Protein AF-A0A957AA71-F1 (afdb_monomer_lite)

Radius of gyration: 16.17 Å; chains: 1; bounding box: 50×38×36 Å

pLDDT: mean 88.2, std 12.86, range [39.97, 97.94]

Secondary structure (DSSP, 8-state):
-PPP----PPPPPGGGPPPHHHHHHHHHHHHHHHHHHHHT---S--SS-------STTSSHHHHHHHHHHHS-----BHHHHTTTT-HHHHHHHHHHHT-SS-------BTTB--STTSB---HHHHHHHH--S--SPPPTTS--

Foldseek 3Di:
DPPFDDADDDDDDPVPDDDPVLVVVLVVVLVVCLVVLVVPDDDDDDPDDDDDQDDDQPPCSLLVVLCDLQPDPDFAAFQQLLSNLSRSVVSCVVCVVVVLRHDDDPSDDDSSHDDDRNRHDPSVSNCCRVVVDSDPDDDPPPPVD

Structure (mmCIF, N/CA/C/O backbone):
data_AF-A0A957AA71-F1
#
_entry.id   AF-A0A957AA71-F1
#
loop_
_atom_site.group_PDB
_atom_site.id
_atom_site.type_symbol
_atom_site.label_atom_id
_atom_site.label_alt_id
_atom_site.label_comp_id
_atom_site.label_asym_id
_atom_site.label_entity_id
_atom_site.label_seq_id
_atom_site.pdbx_PDB_ins_code
_atom_site.Cartn_x
_atom_site.Cartn_y
_atom_site.Cartn_z
_atom_site.occupancy
_atom_site.B_iso_or_equiv
_atom_site.auth_seq_id
_atom_site.auth_comp_id
_atom_site.auth_asym_id
_atom_site.auth_atom_id
_atom_site.pdbx_PDB_model_num
ATOM 1 N N . MET A 1 1 ? 13.311 16.168 -8.290 1.00 48.38 1 MET A N 1
ATOM 2 C CA . MET A 1 1 ? 12.671 15.136 -9.131 1.00 48.38 1 MET A CA 1
ATOM 3 C C . MET A 1 1 ? 13.623 13.965 -9.302 1.00 48.38 1 MET A C 1
ATOM 5 O O . MET A 1 1 ? 14.439 13.963 -10.218 1.00 48.38 1 MET A O 1
ATOM 9 N N . SER A 1 2 ? 13.565 12.998 -8.386 1.00 56.28 2 SER A N 1
ATOM 10 C CA . SER A 1 2 ? 14.139 11.679 -8.659 1.00 56.28 2 SER A CA 1
ATO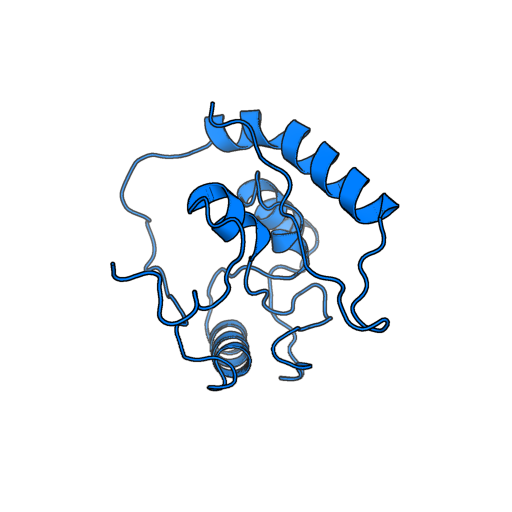M 11 C C . SER A 1 2 ? 13.239 11.025 -9.706 1.00 56.28 2 SER A C 1
ATOM 13 O O . SER A 1 2 ? 12.040 10.886 -9.474 1.00 56.28 2 SER A O 1
ATOM 15 N N . GLY A 1 3 ? 13.765 10.726 -10.893 1.00 74.75 3 GLY A N 1
ATOM 16 C CA . GLY A 1 3 ? 12.993 10.007 -11.904 1.00 74.75 3 GLY A CA 1
ATOM 17 C C . GLY A 1 3 ? 12.651 8.620 -11.368 1.00 74.75 3 GLY A C 1
ATOM 18 O O . GLY A 1 3 ? 13.552 7.896 -10.950 1.00 74.75 3 GLY A O 1
ATOM 19 N N . TYR A 1 4 ? 11.368 8.251 -11.347 1.00 82.31 4 TYR A N 1
ATOM 20 C CA . TYR A 1 4 ? 10.972 6.885 -11.011 1.00 82.31 4 TYR A CA 1
ATOM 21 C C . TYR A 1 4 ? 11.707 5.904 -11.931 1.00 82.31 4 TYR A C 1
ATOM 23 O O . TYR A 1 4 ? 11.667 6.035 -13.155 1.00 82.31 4 TYR A O 1
ATOM 31 N N . GLN A 1 5 ? 12.388 4.931 -11.333 1.00 81.12 5 GLN A N 1
ATOM 32 C CA . GLN A 1 5 ? 13.018 3.835 -12.053 1.00 81.12 5 GLN A CA 1
ATOM 33 C C . GLN A 1 5 ? 12.167 2.586 -11.865 1.00 81.12 5 GLN A C 1
ATOM 35 O O . GLN A 1 5 ? 11.884 2.186 -10.734 1.00 81.12 5 GLN A O 1
ATOM 40 N N . ARG A 1 6 ? 11.763 1.969 -12.979 1.00 82.44 6 ARG A N 1
ATOM 41 C CA . ARG A 1 6 ? 11.021 0.709 -12.957 1.00 82.44 6 ARG A CA 1
ATOM 42 C C . ARG A 1 6 ? 11.844 -0.351 -12.224 1.00 82.44 6 ARG A C 1
ATOM 44 O O . ARG A 1 6 ? 12.994 -0.620 -12.574 1.00 82.44 6 ARG A O 1
ATOM 51 N N . ARG A 1 7 ? 11.220 -0.974 -11.228 1.00 78.19 7 ARG A N 1
ATOM 52 C CA . ARG A 1 7 ? 11.790 -2.102 -10.489 1.00 78.19 7 ARG A CA 1
ATOM 53 C C . ARG A 1 7 ? 11.981 -3.297 -11.426 1.00 78.19 7 ARG A C 1
ATOM 55 O O . ARG A 1 7 ? 11.068 -3.654 -12.168 1.00 78.19 7 ARG A O 1
ATOM 62 N N . ILE A 1 8 ? 13.141 -3.948 -11.355 1.00 76.38 8 ILE A N 1
ATOM 63 C CA . ILE A 1 8 ? 13.403 -5.198 -12.079 1.00 76.38 8 ILE A CA 1
ATOM 64 C C . ILE A 1 8 ? 13.121 -6.358 -11.130 1.00 76.38 8 ILE A C 1
ATOM 66 O O . ILE A 1 8 ? 13.938 -6.701 -10.277 1.00 76.38 8 ILE A O 1
ATOM 70 N N . ASP A 1 9 ? 11.939 -6.953 -11.265 1.00 75.25 9 ASP A N 1
ATOM 71 C CA . ASP A 1 9 ? 11.579 -8.135 -10.492 1.00 75.25 9 ASP A CA 1
ATOM 72 C C . ASP A 1 9 ? 12.167 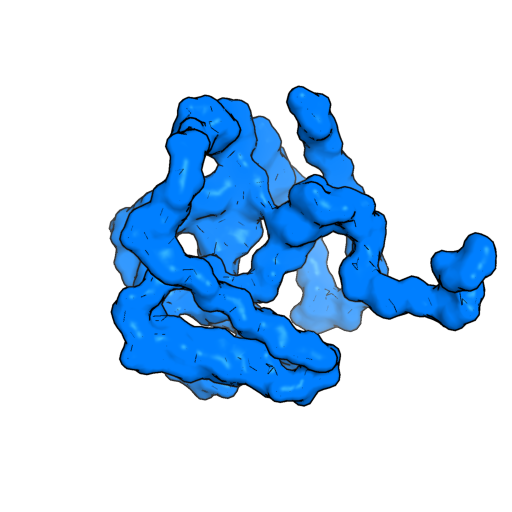-9.408 -11.112 1.00 75.25 9 ASP A C 1
ATOM 74 O O . ASP A 1 9 ? 12.158 -9.569 -12.336 1.00 75.25 9 ASP A O 1
ATOM 78 N N . PRO A 1 10 ? 12.651 -10.359 -10.294 1.00 73.94 10 PRO A N 1
ATOM 79 C CA . PRO A 1 10 ? 12.938 -11.686 -10.803 1.00 73.94 10 PRO A CA 1
ATOM 80 C C . PRO A 1 10 ? 11.676 -12.378 -11.310 1.00 73.94 10 PRO A C 1
ATOM 82 O O . PRO A 1 10 ? 10.577 -12.084 -10.830 1.00 73.94 10 PRO A O 1
ATOM 85 N N . PRO A 1 11 ? 11.831 -13.363 -12.209 1.00 78.31 11 PRO A N 1
ATOM 86 C CA . PRO A 1 11 ? 10.715 -14.195 -12.619 1.00 78.31 11 PRO A CA 1
ATOM 87 C C . PRO A 1 11 ? 10.077 -14.842 -11.386 1.00 78.31 11 PRO A C 1
ATOM 89 O O . PRO A 1 11 ? 10.725 -15.558 -10.619 1.00 78.31 11 PRO A O 1
ATOM 92 N N . LEU A 1 12 ? 8.795 -14.547 -11.192 1.00 81.94 12 LEU A N 1
ATOM 93 C CA . LEU A 1 12 ? 7.978 -15.163 -10.159 1.00 81.94 12 LEU A CA 1
ATOM 94 C C . LEU A 1 12 ? 7.478 -16.526 -10.647 1.00 81.94 12 LEU A C 1
ATOM 96 O O . LEU A 1 12 ? 7.377 -16.776 -11.850 1.00 81.94 12 LEU A O 1
ATOM 100 N N . ALA A 1 13 ? 7.137 -17.411 -9.707 1.00 82.50 13 ALA A N 1
ATOM 101 C CA . ALA A 1 13 ? 6.431 -18.640 -10.059 1.00 82.50 13 ALA A CA 1
ATOM 102 C C . ALA A 1 13 ? 5.139 -18.291 -10.830 1.00 82.50 13 ALA A C 1
ATOM 104 O O . ALA A 1 13 ? 4.525 -17.273 -10.505 1.00 82.50 13 ALA A O 1
ATOM 105 N N . PRO A 1 14 ? 4.682 -19.118 -11.791 1.00 83.81 14 PRO A N 1
ATOM 106 C CA . PRO A 1 14 ? 3.571 -18.767 -12.685 1.00 83.81 14 PRO A CA 1
ATOM 107 C C . PRO A 1 14 ? 2.298 -18.288 -11.973 1.00 83.81 14 PRO A C 1
ATOM 109 O O . PRO A 1 14 ? 1.642 -17.364 -12.432 1.00 83.81 14 PRO A O 1
ATOM 112 N N . VAL A 1 15 ? 1.987 -18.863 -10.808 1.00 82.75 15 VAL A N 1
ATOM 113 C CA . VAL A 1 15 ? 0.827 -18.489 -9.976 1.00 82.75 15 VAL A CA 1
ATOM 114 C C . VAL A 1 15 ? 0.907 -17.070 -9.386 1.00 82.75 15 VAL A C 1
ATOM 116 O O . VAL A 1 15 ? -0.102 -16.515 -8.968 1.00 82.75 15 VAL A O 1
ATOM 119 N N . PHE A 1 16 ? 2.098 -16.471 -9.354 1.00 83.44 16 PHE A N 1
ATOM 120 C CA . PHE A 1 16 ? 2.349 -15.111 -8.871 1.00 83.44 16 PHE A CA 1
ATOM 121 C C . PHE A 1 16 ? 2.801 -14.164 -9.985 1.00 83.44 16 PHE A C 1
ATOM 123 O O . PHE A 1 16 ? 3.209 -13.039 -9.685 1.00 83.44 16 PHE A O 1
ATOM 130 N N . ALA A 1 17 ? 2.784 -14.611 -11.244 1.00 85.38 17 ALA A N 1
ATOM 131 C CA . ALA A 1 17 ? 3.151 -13.772 -12.371 1.00 85.38 17 ALA A CA 1
ATOM 132 C C . ALA A 1 17 ? 2.214 -12.559 -12.446 1.00 85.38 17 ALA A C 1
ATOM 134 O O . ALA A 1 17 ? 0.996 -12.684 -12.316 1.00 85.38 17 ALA A O 1
ATOM 135 N N . LYS A 1 18 ? 2.808 -11.380 -12.628 1.00 86.12 18 LYS A N 1
ATOM 136 C CA . LYS A 1 18 ? 2.075 -10.132 -12.831 1.00 86.12 18 LYS A CA 1
ATOM 137 C C . LYS A 1 18 ? 1.687 -10.021 -14.301 1.00 86.12 18 LYS A C 1
ATOM 139 O O . LYS A 1 18 ? 2.466 -10.415 -15.169 1.00 86.12 18 LYS A O 1
ATOM 144 N N . ASP A 1 19 ? 0.504 -9.480 -14.559 1.00 91.25 19 ASP A N 1
ATOM 145 C CA . ASP A 1 19 ? 0.058 -9.166 -15.912 1.00 91.25 19 ASP A CA 1
ATOM 146 C C . ASP A 1 19 ? 0.785 -7.906 -16.428 1.00 91.25 19 ASP A C 1
ATOM 148 O O . ASP A 1 19 ? 0.634 -6.844 -15.819 1.00 91.25 19 ASP A O 1
ATOM 152 N N . PRO A 1 20 ? 1.573 -7.984 -17.517 1.00 90.94 20 PRO A N 1
ATOM 153 C CA . PRO A 1 20 ? 2.373 -6.851 -17.982 1.00 90.94 20 PRO A CA 1
ATOM 154 C C . PRO A 1 20 ? 1.546 -5.615 -18.353 1.00 90.94 20 PRO A C 1
ATOM 156 O O . PRO A 1 20 ? 1.965 -4.496 -18.067 1.00 90.94 20 PRO A O 1
ATOM 159 N N . GLU A 1 21 ? 0.365 -5.801 -18.953 1.00 94.44 21 GLU A N 1
ATOM 160 C CA . GLU A 1 21 ? -0.498 -4.683 -19.353 1.00 94.44 21 GLU A CA 1
ATOM 161 C C . GLU A 1 21 ? -1.026 -3.920 -18.132 1.00 94.44 21 GLU A C 1
ATOM 163 O O . GLU A 1 21 ? -1.028 -2.683 -18.116 1.00 94.44 21 GLU A O 1
ATOM 168 N N . SER A 1 22 ? -1.420 -4.652 -17.087 1.00 93.25 22 SER A N 1
ATOM 169 C CA . SER A 1 22 ? -1.834 -4.091 -15.801 1.00 93.25 22 SER A CA 1
ATOM 170 C C . SER A 1 22 ? -0.697 -3.332 -15.116 1.00 93.25 22 SER A C 1
ATOM 172 O O . SER A 1 22 ? -0.914 -2.227 -14.622 1.00 93.25 22 SER A O 1
ATOM 174 N N . GLU A 1 23 ? 0.520 -3.879 -15.116 1.00 93.56 23 GLU A N 1
ATOM 175 C CA . GLU A 1 23 ? 1.692 -3.210 -14.535 1.00 93.56 23 GLU A CA 1
ATOM 176 C C . GLU A 1 23 ? 2.023 -1.905 -15.270 1.00 93.56 23 GLU A C 1
ATOM 178 O O . GLU A 1 23 ? 2.209 -0.863 -14.639 1.00 93.56 23 GLU A O 1
ATOM 183 N N . ASP A 1 24 ? 2.009 -1.923 -16.605 1.00 94.56 24 ASP A N 1
ATOM 184 C CA . ASP A 1 24 ? 2.230 -0.728 -17.420 1.00 94.56 24 ASP A CA 1
ATOM 185 C C . ASP A 1 24 ? 1.135 0.328 -17.196 1.00 94.56 24 ASP A C 1
ATOM 187 O O . ASP A 1 24 ? 1.410 1.532 -17.173 1.00 94.56 24 ASP A O 1
ATOM 191 N N . PHE A 1 25 ? -0.121 -0.099 -17.033 1.00 97.19 25 PHE A N 1
ATOM 192 C CA . PHE A 1 25 ? -1.225 0.794 -16.687 1.00 97.19 25 PHE A CA 1
ATOM 193 C C . PHE A 1 25 ? -1.017 1.455 -15.322 1.00 97.19 25 PHE A C 1
ATOM 195 O O . PHE A 1 25 ? -1.115 2.682 -15.222 1.00 97.19 25 PHE A O 1
ATOM 202 N N . LEU A 1 26 ? -0.710 0.665 -14.292 1.00 96.19 26 LEU A N 1
ATOM 203 C CA . LEU A 1 26 ? -0.505 1.175 -12.941 1.00 96.19 26 LEU A CA 1
ATOM 204 C C . LEU A 1 26 ? 0.700 2.113 -12.870 1.00 96.19 26 LEU A C 1
ATOM 206 O O . LEU A 1 26 ? 0.630 3.139 -12.196 1.00 96.19 26 LEU A O 1
ATOM 210 N N . GLU A 1 27 ? 1.780 1.823 -13.594 1.00 95.50 27 GLU A N 1
ATOM 211 C CA . GLU A 1 27 ? 2.932 2.722 -13.655 1.00 95.50 27 GLU A CA 1
ATOM 212 C C . GLU A 1 27 ? 2.551 4.075 -14.254 1.00 95.50 27 GLU A C 1
ATOM 214 O O . GLU A 1 27 ? 2.815 5.112 -13.643 1.00 95.50 27 GLU A O 1
ATOM 219 N N . ARG A 1 28 ? 1.869 4.086 -15.408 1.00 96.75 28 ARG A N 1
ATOM 220 C CA . ARG A 1 28 ? 1.402 5.337 -16.025 1.00 96.75 28 ARG A CA 1
ATOM 221 C C . ARG A 1 28 ? 0.485 6.117 -15.091 1.00 96.75 28 ARG A C 1
ATOM 223 O O . ARG A 1 28 ? 0.631 7.331 -14.981 1.00 96.75 28 ARG A O 1
ATOM 230 N N . LEU A 1 29 ? -0.437 5.434 -14.412 1.00 97.69 29 LEU A N 1
ATOM 231 C CA . LEU A 1 29 ? -1.327 6.055 -13.433 1.00 97.69 29 LEU A CA 1
ATOM 232 C C . LEU A 1 29 ? -0.531 6.732 -12.310 1.00 97.69 29 LEU A C 1
ATOM 234 O O . LEU A 1 29 ? -0.786 7.889 -11.987 1.00 97.69 29 LEU A O 1
ATOM 238 N N . ASN A 1 30 ? 0.462 6.043 -11.750 1.00 97.56 30 ASN A N 1
ATOM 239 C CA . ASN A 1 30 ? 1.303 6.582 -10.686 1.00 97.56 30 ASN A CA 1
ATOM 240 C C . ASN A 1 30 ? 2.130 7.782 -11.152 1.00 97.56 30 ASN A C 1
ATOM 242 O O . ASN A 1 30 ? 2.170 8.791 -10.456 1.00 97.56 30 ASN A O 1
ATOM 246 N N . LEU A 1 31 ? 2.733 7.712 -12.340 1.00 96.25 31 LEU A N 1
ATOM 247 C CA . LEU A 1 31 ? 3.493 8.826 -12.914 1.00 96.25 31 LEU A CA 1
ATOM 248 C C . LEU A 1 31 ? 2.623 10.066 -13.159 1.00 96.25 31 LEU A C 1
ATOM 250 O O . LEU A 1 31 ? 3.101 11.186 -13.001 1.00 96.25 31 LEU A O 1
ATOM 254 N N . LEU A 1 32 ? 1.350 9.876 -13.519 1.00 97.38 32 LEU A N 1
ATOM 255 C CA . LEU A 1 32 ? 0.400 10.973 -13.713 1.00 97.38 32 LEU A CA 1
ATOM 256 C C . LEU A 1 32 ? -0.044 11.631 -12.404 1.00 97.38 32 LEU A C 1
ATOM 258 O O . LEU A 1 32 ? -0.344 12.820 -12.424 1.00 97.38 32 LEU A O 1
ATOM 262 N N . LEU A 1 33 ? -0.121 10.869 -11.308 1.00 97.25 33 LEU A N 1
ATOM 263 C CA . LEU A 1 33 ? -0.599 11.342 -10.001 1.00 97.25 33 LEU A CA 1
ATOM 264 C C . LEU A 1 33 ? 0.523 11.847 -9.084 1.00 97.25 33 LEU A C 1
ATOM 266 O O . LEU A 1 33 ? 0.257 12.617 -8.160 1.00 97.25 33 LEU A O 1
ATOM 270 N N . ALA A 1 34 ? 1.763 11.404 -9.307 1.00 95.88 34 ALA A N 1
ATOM 271 C CA . ALA A 1 34 ? 2.900 11.717 -8.446 1.00 95.88 34 ALA A CA 1
ATOM 272 C C . ALA A 1 34 ? 3.121 13.229 -8.239 1.00 95.88 34 ALA A C 1
ATOM 274 O O . ALA A 1 34 ? 3.290 13.626 -7.087 1.00 95.88 34 ALA A O 1
ATOM 275 N N . PRO A 1 35 ? 3.060 14.101 -9.271 1.00 95.38 35 PRO A N 1
ATOM 276 C CA . PRO A 1 35 ? 3.285 15.534 -9.071 1.00 95.38 35 PRO A CA 1
ATOM 277 C C . PRO A 1 35 ? 2.253 16.181 -8.141 1.00 95.38 35 PRO A C 1
ATOM 279 O O . PRO A 1 35 ? 2.598 17.028 -7.321 1.00 95.38 35 PRO A O 1
ATOM 282 N N . GLN A 1 36 ? 0.981 15.785 -8.251 1.00 95.25 36 GLN A N 1
ATOM 283 C CA . GLN A 1 36 ? -0.073 16.280 -7.369 1.00 95.25 36 GLN A CA 1
ATOM 284 C C . GLN A 1 36 ? 0.102 15.730 -5.954 1.00 95.25 36 GLN A C 1
ATOM 286 O O . GLN A 1 36 ? -0.051 16.479 -4.996 1.00 95.25 36 GLN A O 1
ATOM 291 N N . ALA A 1 37 ? 0.447 14.447 -5.814 1.00 94.12 37 ALA A N 1
ATOM 292 C CA . ALA A 1 37 ? 0.698 13.847 -4.509 1.00 94.12 37 ALA A CA 1
ATOM 293 C C . ALA A 1 37 ? 1.88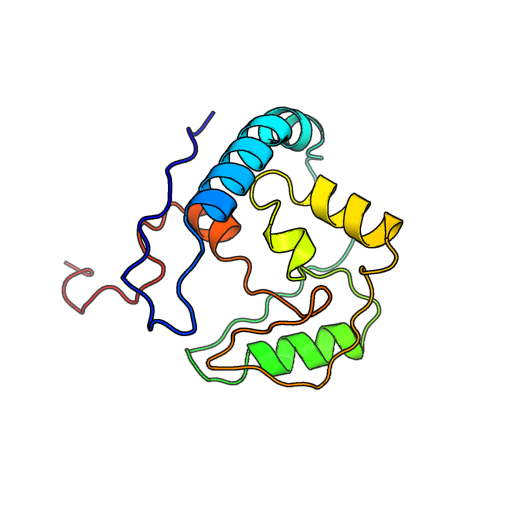2 14.506 -3.782 1.00 94.12 37 ALA A C 1
ATOM 295 O O . ALA A 1 37 ? 1.780 14.761 -2.587 1.00 94.12 37 ALA A O 1
ATOM 296 N N . GLU A 1 38 ? 2.965 14.826 -4.499 1.00 92.25 38 GLU A N 1
ATOM 297 C CA . GLU A 1 38 ? 4.130 15.541 -3.962 1.00 92.25 38 GLU A CA 1
ATOM 298 C C . GLU A 1 38 ? 3.757 16.961 -3.511 1.00 92.25 38 GLU A C 1
ATOM 300 O O . GLU A 1 38 ? 4.143 17.386 -2.427 1.00 92.25 38 GLU A O 1
ATOM 305 N N . ALA A 1 39 ? 2.939 17.672 -4.293 1.00 93.31 39 ALA A N 1
ATOM 306 C CA . ALA A 1 39 ? 2.459 19.009 -3.939 1.00 93.31 39 ALA A CA 1
ATOM 307 C C . ALA A 1 39 ? 1.515 19.033 -2.719 1.00 93.31 39 ALA A C 1
ATOM 309 O O . ALA A 1 39 ? 1.358 20.079 -2.092 1.00 93.31 39 ALA A O 1
ATOM 310 N N . GLU A 1 40 ? 0.874 17.907 -2.392 1.00 91.12 40 GLU A N 1
ATOM 311 C CA . GLU A 1 40 ? 0.022 17.747 -1.207 1.00 91.12 40 GLU A CA 1
ATOM 312 C C . GLU A 1 40 ? 0.797 17.309 0.050 1.00 91.12 40 GLU A C 1
ATOM 314 O O . GLU A 1 40 ? 0.187 17.194 1.118 1.00 91.12 40 GLU A O 1
ATOM 319 N N . LEU A 1 41 ? 2.104 17.030 -0.046 1.00 88.00 41 LEU A N 1
ATOM 320 C CA . LEU A 1 41 ? 2.896 16.627 1.114 1.00 88.00 41 LEU A CA 1
ATOM 321 C C . LEU A 1 41 ? 2.936 17.748 2.156 1.00 88.00 41 LEU A C 1
ATOM 323 O O . LEU A 1 41 ? 3.146 18.920 1.848 1.00 88.00 41 LEU A O 1
ATOM 327 N N . ILE A 1 42 ? 2.727 17.357 3.410 1.00 87.06 42 ILE A N 1
ATOM 328 C CA . ILE A 1 42 ? 2.779 18.251 4.561 1.00 87.06 42 ILE A CA 1
ATOM 329 C C . ILE A 1 42 ? 4.063 17.935 5.317 1.00 87.06 42 ILE A C 1
ATOM 331 O O . ILE A 1 42 ? 4.226 16.821 5.815 1.00 87.06 42 ILE A O 1
ATOM 335 N N . ASP A 1 43 ? 4.945 18.924 5.426 1.00 87.31 43 ASP A N 1
ATOM 336 C CA . ASP A 1 43 ? 6.109 18.841 6.301 1.00 87.31 43 ASP A CA 1
ATOM 337 C C . ASP A 1 43 ? 5.680 18.988 7.766 1.00 87.31 43 ASP A C 1
ATOM 339 O O . ASP A 1 43 ? 4.921 19.893 8.123 1.00 87.31 43 ASP A O 1
ATOM 343 N N . GLY A 1 44 ? 6.190 18.111 8.630 1.00 88.19 44 GLY A N 1
ATOM 344 C CA . GLY A 1 44 ? 5.950 18.162 10.069 1.00 88.19 44 GLY A CA 1
ATOM 345 C C . GLY A 1 44 ? 5.883 16.784 10.713 1.00 88.19 44 GLY A C 1
ATOM 346 O O . GLY A 1 44 ? 6.034 15.755 10.052 1.00 88.19 44 GLY A O 1
ATOM 347 N N . ASP A 1 45 ? 5.645 16.776 12.021 1.00 89.56 45 ASP A N 1
ATOM 348 C CA . ASP A 1 45 ? 5.456 15.533 12.758 1.00 89.56 45 ASP A CA 1
ATOM 349 C C . ASP A 1 45 ? 4.102 14.901 12.401 1.00 89.56 45 ASP A C 1
ATOM 351 O O . ASP A 1 45 ? 3.082 15.601 12.344 1.00 89.56 45 ASP A O 1
ATOM 355 N N . PRO A 1 46 ? 4.053 13.576 12.177 1.00 88.12 46 PRO A N 1
ATOM 356 C CA . PRO A 1 46 ? 2.798 12.895 11.922 1.00 88.12 46 PRO A CA 1
ATOM 357 C C . PRO A 1 46 ? 1.873 13.052 13.141 1.00 88.12 46 PRO A C 1
ATOM 359 O O . PRO A 1 46 ? 2.300 12.831 14.276 1.00 88.12 46 PRO A O 1
ATOM 362 N N . PRO A 1 47 ? 0.582 13.375 12.940 1.00 90.69 47 PRO A N 1
ATOM 363 C CA . PRO A 1 47 ? -0.358 13.595 14.043 1.00 90.69 47 PRO A CA 1
ATOM 364 C C . PRO A 1 47 ? -0.695 12.309 14.817 1.00 90.69 47 PRO A C 1
ATOM 366 O O . PRO A 1 47 ? -1.341 12.363 15.865 1.00 90.69 47 PRO A O 1
ATOM 369 N N . HIS A 1 48 ? -0.280 11.148 14.301 1.00 91.69 48 HIS A N 1
ATOM 370 C CA . HIS A 1 48 ? -0.538 9.834 14.872 1.00 91.69 48 HIS A CA 1
ATOM 371 C C . HIS A 1 48 ? 0.746 8.996 14.927 1.00 91.69 48 HIS A C 1
ATOM 373 O O . HIS A 1 48 ? 1.606 9.142 14.054 1.00 91.69 48 HIS A O 1
ATOM 379 N N . PRO A 1 49 ? 0.875 8.084 15.910 1.00 93.50 49 PRO A N 1
ATOM 380 C CA . PRO A 1 49 ? 1.988 7.144 15.962 1.00 93.50 49 PRO A CA 1
ATOM 381 C C . PRO A 1 49 ? 2.058 6.275 14.704 1.00 93.50 49 PRO A C 1
ATOM 383 O O . PRO A 1 49 ? 1.03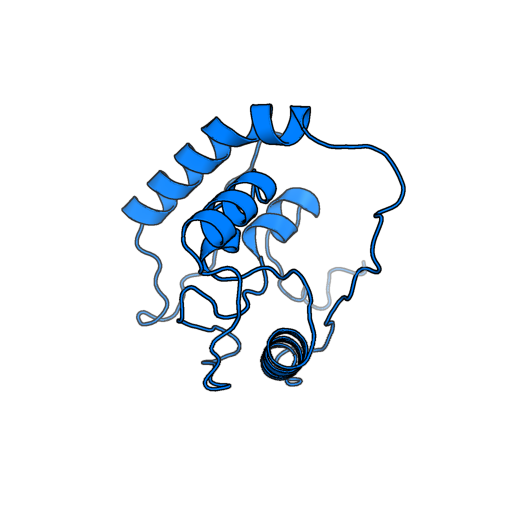9 5.785 14.218 1.00 93.50 49 PRO A O 1
ATOM 386 N N . ILE A 1 50 ? 3.275 6.035 14.220 1.00 93.19 50 ILE A N 1
ATOM 387 C CA . ILE A 1 50 ? 3.533 5.139 13.092 1.00 93.19 50 ILE A CA 1
ATOM 388 C C . ILE A 1 50 ? 3.971 3.782 13.639 1.00 93.19 50 ILE A C 1
ATOM 390 O O . ILE A 1 50 ? 4.889 3.696 14.456 1.00 93.19 50 ILE A O 1
ATOM 394 N N . LEU A 1 51 ? 3.328 2.713 13.169 1.00 95.00 51 LEU A N 1
ATOM 395 C CA . LEU A 1 51 ? 3.682 1.344 13.519 1.00 95.00 51 LEU A CA 1
ATOM 396 C C . LEU A 1 51 ? 4.384 0.658 12.348 1.00 95.00 51 LEU A C 1
ATOM 398 O O . LEU A 1 51 ? 3.832 0.552 11.255 1.00 95.00 51 LEU A O 1
ATOM 402 N N . HIS A 1 52 ? 5.579 0.132 12.605 1.00 94.69 52 HIS A N 1
ATOM 403 C CA . HIS A 1 52 ? 6.316 -0.688 11.651 1.00 94.69 52 HIS A CA 1
ATOM 404 C C . HIS A 1 52 ? 6.332 -2.144 12.112 1.00 94.69 52 HIS A C 1
ATOM 406 O O . HIS A 1 52 ? 6.782 -2.451 13.215 1.00 94.69 52 HIS A O 1
ATOM 412 N N . VAL A 1 53 ? 5.880 -3.053 11.248 1.00 95.00 53 VAL A N 1
ATOM 413 C CA . VAL A 1 53 ? 6.014 -4.499 11.459 1.00 95.00 53 VAL A CA 1
ATOM 414 C C . VAL A 1 53 ? 7.256 -4.973 10.712 1.00 95.00 53 VAL A C 1
ATOM 416 O O . VAL A 1 53 ? 7.245 -5.086 9.488 1.00 95.00 53 VAL A O 1
ATOM 419 N N . VAL A 1 54 ? 8.335 -5.237 11.449 1.00 93.75 54 VAL A N 1
ATOM 420 C CA . VAL A 1 54 ? 9.635 -5.648 10.898 1.00 93.75 54 VAL A CA 1
ATOM 421 C C . VAL A 1 54 ? 10.016 -7.009 11.466 1.00 93.75 54 VAL A C 1
ATOM 423 O O . VAL A 1 54 ? 9.866 -7.260 12.659 1.00 93.75 54 VAL A O 1
ATOM 426 N N . GLY A 1 55 ? 10.510 -7.899 10.612 1.00 92.12 55 GLY A N 1
ATOM 427 C CA . GLY A 1 55 ? 10.934 -9.235 11.011 1.00 92.12 55 GLY A CA 1
ATOM 428 C C . GLY A 1 55 ? 11.625 -9.971 9.872 1.00 92.12 55 GLY A C 1
ATOM 429 O O . GLY A 1 55 ? 11.546 -9.559 8.714 1.00 92.12 55 GLY A O 1
ATOM 430 N N . ALA A 1 56 ? 12.314 -11.059 10.209 1.00 91.25 56 ALA A N 1
ATOM 431 C CA . ALA A 1 56 ? 12.959 -11.915 9.223 1.00 91.25 56 ALA A CA 1
ATOM 432 C C . ALA A 1 56 ? 11.921 -12.566 8.283 1.00 91.25 56 ALA A C 1
ATOM 434 O O . ALA A 1 56 ? 10.756 -12.750 8.664 1.00 91.25 56 ALA A O 1
ATOM 435 N N . PRO A 1 57 ? 12.317 -12.978 7.064 1.00 87.44 57 PRO A N 1
ATOM 436 C CA . PRO A 1 57 ? 11.432 -13.719 6.178 1.00 87.44 57 PRO A CA 1
ATOM 437 C C . PRO A 1 57 ? 10.772 -14.900 6.899 1.00 87.44 57 PRO A C 1
ATOM 439 O O . PRO A 1 57 ? 11.427 -15.682 7.582 1.00 87.44 57 PRO A O 1
ATOM 442 N N . ARG A 1 58 ? 9.453 -15.036 6.721 1.00 86.75 58 ARG A N 1
ATOM 443 C CA . ARG A 1 58 ? 8.623 -16.103 7.315 1.00 86.75 58 ARG A CA 1
ATOM 444 C C . ARG A 1 58 ? 8.467 -16.053 8.844 1.00 86.75 58 ARG A C 1
ATOM 446 O O . ARG A 1 58 ? 7.896 -16.985 9.398 1.00 86.75 58 ARG A O 1
ATOM 453 N N . SER A 1 59 ? 8.828 -14.956 9.517 1.00 94.50 59 SER A N 1
ATOM 454 C CA . SER A 1 59 ? 8.621 -14.787 10.969 1.00 94.50 59 SER A CA 1
ATOM 455 C C . SER A 1 59 ? 7.185 -14.404 11.378 1.00 94.50 59 SER A C 1
ATOM 457 O O . SER A 1 59 ? 6.965 -13.935 12.491 1.00 94.50 59 SER A O 1
ATOM 459 N N . GLY A 1 60 ? 6.203 -14.545 10.482 1.00 95.25 60 GLY A N 1
ATOM 460 C CA . GLY A 1 60 ? 4.802 -14.211 10.766 1.00 95.25 60 GLY A CA 1
ATOM 461 C C . GLY A 1 60 ? 4.451 -12.718 10.697 1.00 95.25 60 GLY A C 1
ATOM 462 O O . GLY A 1 60 ? 3.396 -12.334 11.194 1.00 95.25 60 GLY A O 1
ATOM 463 N N . THR A 1 61 ? 5.274 -11.875 10.062 1.00 96.69 61 THR A N 1
ATOM 464 C CA . THR A 1 61 ? 5.005 -10.428 9.912 1.00 96.69 61 THR A CA 1
ATOM 465 C C . THR A 1 61 ? 3.671 -10.132 9.224 1.00 96.69 61 THR A C 1
ATOM 467 O O . THR A 1 61 ? 2.937 -9.262 9.682 1.00 96.69 61 THR A O 1
ATOM 470 N N . THR A 1 62 ? 3.296 -10.891 8.189 1.00 96.62 62 THR A N 1
ATOM 471 C CA . THR A 1 62 ? 1.986 -10.743 7.528 1.00 96.62 62 THR A CA 1
ATOM 472 C C . THR A 1 62 ? 0.825 -11.021 8.484 1.00 96.62 62 THR A C 1
ATOM 474 O O . THR A 1 62 ? -0.124 -10.246 8.524 1.00 96.62 62 THR A O 1
ATOM 477 N N . LEU A 1 63 ? 0.920 -12.082 9.296 1.00 97.25 63 LEU A N 1
ATOM 478 C CA . LEU A 1 63 ? -0.112 -12.413 10.282 1.00 97.25 63 LEU A CA 1
ATOM 479 C C . LEU A 1 63 ? -0.203 -11.329 11.362 1.00 97.25 63 LEU A C 1
ATOM 481 O O . LEU A 1 63 ? -1.299 -10.897 11.702 1.00 97.25 63 LEU A O 1
ATOM 485 N N . MET A 1 64 ? 0.940 -10.858 11.867 1.00 97.38 64 MET A N 1
ATOM 486 C CA . MET A 1 64 ? 0.990 -9.750 12.824 1.00 97.38 64 MET A CA 1
ATOM 487 C C . MET A 1 64 ? 0.302 -8.503 12.255 1.00 97.38 64 MET A C 1
ATOM 489 O O . MET A 1 64 ? -0.521 -7.889 12.930 1.00 97.38 64 MET A O 1
ATOM 493 N N . TYR A 1 65 ? 0.580 -8.166 10.994 1.00 97.12 65 TYR A N 1
ATOM 494 C CA . TYR A 1 65 ? -0.048 -7.032 10.324 1.00 97.12 65 TYR A CA 1
ATOM 495 C C . TYR A 1 65 ? -1.574 -7.209 10.208 1.00 97.12 65 TYR A C 1
ATOM 497 O O . TYR A 1 65 ? -2.321 -6.300 10.565 1.00 97.12 65 TYR A O 1
ATOM 505 N N . GLN A 1 66 ? -2.055 -8.393 9.813 1.00 97.44 66 GLN A N 1
ATOM 506 C CA . GLN A 1 66 ? -3.492 -8.704 9.780 1.00 97.44 66 GLN A CA 1
ATOM 507 C C . GLN A 1 66 ? -4.147 -8.557 11.162 1.00 97.44 66 GLN 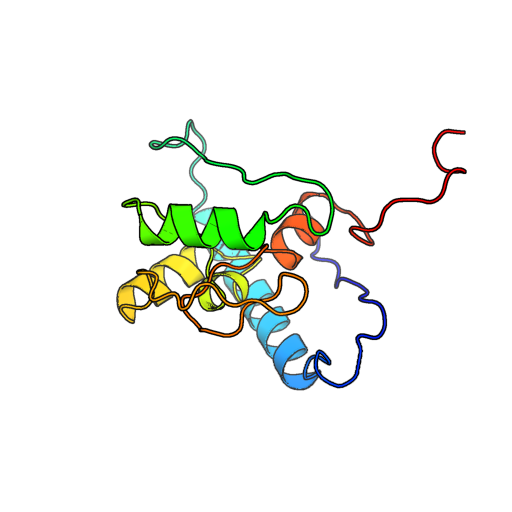A C 1
ATOM 509 O O . GLN A 1 66 ? -5.200 -7.937 11.276 1.00 97.44 66 GLN A O 1
ATOM 514 N N . VAL A 1 67 ? -3.511 -9.059 12.227 1.00 97.06 67 VAL A N 1
ATOM 515 C CA . VAL A 1 67 ? -4.023 -8.953 13.606 1.00 97.06 67 VAL A CA 1
ATOM 516 C C . VAL A 1 67 ? -4.131 -7.499 14.062 1.00 97.06 67 VAL A C 1
ATOM 518 O O . VAL A 1 67 ? -5.167 -7.107 14.593 1.00 97.06 67 VAL A O 1
ATOM 521 N N . ILE A 1 68 ? -3.097 -6.690 13.827 1.00 96.56 68 ILE A N 1
ATOM 522 C CA . ILE A 1 68 ? -3.095 -5.261 14.171 1.00 96.56 68 ILE A CA 1
ATOM 523 C C . ILE A 1 68 ? -4.217 -4.537 13.418 1.00 96.56 68 ILE A C 1
ATOM 525 O O . ILE A 1 68 ? -5.027 -3.858 14.042 1.00 96.56 68 ILE A O 1
ATOM 529 N N . ALA A 1 69 ? -4.284 -4.703 12.095 1.00 95.75 69 ALA A N 1
ATOM 530 C CA . ALA A 1 69 ? -5.247 -3.998 11.251 1.00 95.75 69 ALA A CA 1
ATOM 531 C C . ALA A 1 69 ? -6.702 -4.462 11.467 1.00 95.75 69 ALA A C 1
ATOM 533 O O . ALA A 1 69 ? -7.630 -3.710 11.193 1.00 95.75 69 ALA A O 1
ATOM 534 N N . SER A 1 70 ? -6.925 -5.688 11.958 1.00 95.56 70 SER A N 1
ATOM 535 C CA . SER A 1 70 ? -8.260 -6.165 12.353 1.00 95.56 70 SER A CA 1
ATOM 536 C C . SER A 1 70 ? -8.644 -5.774 13.782 1.00 95.56 70 SER A C 1
ATOM 538 O O . SER A 1 70 ? -9.831 -5.678 14.082 1.00 95.56 70 SER A O 1
ATOM 540 N N . GLY A 1 71 ? -7.665 -5.614 14.677 1.00 94.62 71 GLY A N 1
ATOM 541 C CA . GLY A 1 71 ? -7.899 -5.410 16.108 1.00 94.62 71 GLY A CA 1
ATOM 542 C C . GLY A 1 71 ? -7.879 -3.953 16.567 1.00 94.62 71 GLY A C 1
ATOM 543 O O . GLY A 1 71 ? -8.380 -3.665 17.653 1.00 94.62 71 GLY A O 1
ATOM 544 N N . LEU A 1 72 ? -7.302 -3.046 15.778 1.00 94.56 72 LEU A N 1
ATOM 545 C CA . LEU A 1 72 ? -7.135 -1.635 16.125 1.00 94.56 72 LEU A CA 1
ATOM 546 C C . LEU A 1 72 ? -7.808 -0.723 15.096 1.00 94.56 72 LEU A C 1
ATOM 548 O O . LEU A 1 72 ? -7.925 -1.067 13.923 1.00 94.56 72 LEU A O 1
ATOM 552 N N . ASP A 1 73 ? -8.189 0.476 15.534 1.00 93.06 73 ASP A N 1
ATOM 553 C CA . ASP A 1 73 ? -8.614 1.559 14.644 1.00 93.06 73 ASP A CA 1
ATOM 554 C C . ASP A 1 73 ? -7.373 2.271 14.087 1.00 93.06 73 ASP A C 1
ATOM 556 O O . ASP A 1 73 ? -6.886 3.254 14.650 1.00 93.06 73 ASP A O 1
ATOM 560 N N . VAL A 1 74 ? -6.781 1.689 13.041 1.00 93.81 74 VAL A N 1
ATOM 561 C CA . VAL A 1 74 ? -5.543 2.176 12.419 1.00 93.81 74 VAL A CA 1
ATOM 562 C C . VAL A 1 74 ? -5.683 2.272 10.907 1.00 93.81 74 VAL A C 1
ATOM 564 O O . VAL A 1 74 ? -6.223 1.383 10.252 1.00 93.81 74 VAL A O 1
ATOM 567 N N . ALA A 1 75 ? -5.123 3.337 10.337 1.00 94.06 75 ALA A N 1
ATOM 568 C CA . ALA A 1 75 ? -4.886 3.406 8.903 1.00 94.06 75 ALA A CA 1
ATOM 569 C C . ALA A 1 75 ? -3.745 2.451 8.523 1.00 94.06 75 ALA A C 1
ATOM 571 O O . ALA A 1 75 ? -2.737 2.358 9.225 1.00 94.06 75 ALA A O 1
ATOM 572 N N . TYR A 1 76 ? -3.890 1.754 7.400 1.00 96.06 76 TYR A N 1
ATOM 573 C CA . TYR A 1 76 ? -2.897 0.799 6.926 1.00 96.06 76 TYR A CA 1
ATOM 574 C C . TYR A 1 76 ? -2.880 0.723 5.399 1.00 96.06 76 TYR A C 1
ATOM 576 O O . TYR A 1 76 ? -3.813 1.149 4.718 1.00 96.06 76 TYR A O 1
ATOM 584 N N . VAL A 1 77 ? -1.801 0.166 4.851 1.00 97.06 77 VAL A N 1
ATOM 585 C CA . VAL A 1 77 ? -1.667 -0.062 3.410 1.00 97.06 77 VAL A CA 1
ATOM 586 C C . VAL A 1 77 ? -2.292 -1.405 3.059 1.00 97.06 77 VAL A C 1
ATOM 588 O O . VAL A 1 77 ? -1.760 -2.459 3.418 1.00 97.06 77 VAL A O 1
ATOM 591 N N . ASN A 1 78 ? -3.402 -1.361 2.330 1.00 96.81 78 ASN A N 1
ATOM 592 C CA . ASN A 1 78 ? -4.030 -2.538 1.741 1.00 96.81 78 ASN A CA 1
ATOM 593 C C . ASN A 1 78 ? -3.619 -2.735 0.268 1.00 96.81 78 ASN A C 1
ATOM 595 O O . ASN A 1 78 ? -2.882 -1.927 -0.306 1.00 96.81 78 ASN A O 1
ATOM 599 N N . ASN A 1 79 ? -4.111 -3.807 -0.354 1.00 96.38 79 ASN A N 1
ATOM 600 C CA . ASN A 1 79 ? -3.828 -4.123 -1.757 1.00 96.38 79 ASN A CA 1
ATOM 601 C C . ASN A 1 79 ? -4.292 -3.034 -2.747 1.00 96.38 79 ASN A C 1
ATOM 603 O O . ASN A 1 79 ? -3.619 -2.821 -3.753 1.00 96.38 79 ASN A O 1
ATOM 607 N N . LEU A 1 80 ? -5.382 -2.305 -2.466 1.00 97.25 80 LEU A N 1
ATOM 608 C CA . LEU A 1 80 ? -5.796 -1.161 -3.292 1.00 97.25 80 LEU A CA 1
ATOM 609 C C . LEU A 1 80 ? -4.816 0.011 -3.164 1.00 97.25 80 LEU A C 1
ATOM 611 O O . LEU A 1 80 ? -4.359 0.542 -4.170 1.00 97.25 80 LEU A O 1
ATOM 615 N N . VAL A 1 81 ? -4.477 0.409 -1.938 1.00 97.94 81 VAL A N 1
ATOM 616 C CA . VAL A 1 81 ? -3.566 1.532 -1.662 1.00 97.94 81 VAL A CA 1
ATOM 617 C C . VAL A 1 81 ? -2.184 1.256 -2.252 1.00 97.94 81 VAL A C 1
ATOM 619 O O . VAL A 1 81 ? -1.559 2.154 -2.812 1.00 97.94 81 VAL A O 1
ATOM 622 N N . ALA A 1 82 ? -1.732 0.001 -2.204 1.00 97.00 82 ALA A N 1
ATOM 623 C CA . ALA A 1 82 ? -0.460 -0.419 -2.778 1.00 97.00 82 ALA A CA 1
ATOM 624 C C . ALA A 1 82 ? -0.341 -0.179 -4.293 1.00 97.00 82 ALA A C 1
ATOM 626 O O . ALA A 1 82 ? 0.775 0.001 -4.784 1.00 97.00 82 ALA A O 1
ATOM 627 N N . ALA A 1 83 ? -1.461 -0.135 -5.023 1.00 96.94 83 ALA A N 1
ATOM 628 C CA . ALA A 1 83 ? -1.484 0.186 -6.449 1.00 96.94 83 ALA A CA 1
ATOM 629 C C . ALA A 1 83 ? -1.151 1.663 -6.741 1.00 96.94 83 ALA A C 1
ATOM 631 O O . ALA A 1 83 ? -0.863 2.005 -7.883 1.00 96.94 83 ALA A O 1
ATOM 632 N N . PHE A 1 84 ? -1.145 2.530 -5.723 1.00 97.69 84 PHE A N 1
ATOM 633 C CA . PHE A 1 84 ? -0.824 3.958 -5.810 1.00 97.69 84 PHE A CA 1
ATOM 634 C C . PHE A 1 84 ? 0.525 4.263 -5.134 1.00 97.69 84 PHE A C 1
ATOM 636 O O . PHE A 1 84 ? 0.628 5.161 -4.302 1.00 97.69 84 PHE A O 1
ATOM 643 N N . TRP A 1 85 ? 1.576 3.499 -5.440 1.00 96.31 85 TRP A N 1
ATOM 644 C CA . TRP A 1 85 ? 2.869 3.586 -4.747 1.00 96.31 85 TRP A CA 1
ATOM 645 C C . TRP A 1 85 ? 3.638 4.907 -4.912 1.00 96.31 85 TRP A C 1
ATOM 647 O O . TRP A 1 85 ? 4.528 5.163 -4.106 1.00 96.31 85 TRP A O 1
ATOM 657 N N . LEU A 1 86 ? 3.326 5.744 -5.906 1.00 96.19 86 LEU A N 1
ATOM 658 C CA . LEU A 1 86 ? 3.848 7.120 -6.008 1.00 96.19 86 LEU A CA 1
ATOM 659 C C . LEU A 1 86 ? 2.846 8.177 -5.529 1.00 96.19 86 LEU A C 1
ATOM 661 O O . LEU A 1 86 ? 3.187 9.351 -5.444 1.00 96.19 86 LEU A O 1
ATOM 665 N N . ALA A 1 87 ? 1.612 7.778 -5.221 1.00 96.81 87 ALA A N 1
ATOM 666 C CA . ALA A 1 87 ? 0.546 8.675 -4.790 1.00 96.81 87 ALA A CA 1
ATOM 667 C C . ALA A 1 87 ? -0.346 8.035 -3.702 1.00 96.81 87 ALA A C 1
ATOM 669 O O . ALA A 1 87 ? -1.571 7.989 -3.862 1.00 96.81 87 ALA A O 1
ATOM 670 N N . PRO A 1 88 ? 0.213 7.536 -2.578 1.00 96.19 88 PRO A N 1
ATOM 671 C CA . PRO A 1 88 ? -0.544 6.755 -1.594 1.00 96.19 88 PRO A CA 1
ATOM 672 C C . PRO A 1 88 ? -1.750 7.499 -1.019 1.00 96.19 88 PRO A C 1
ATOM 674 O O . PRO A 1 88 ? -2.783 6.882 -0.764 1.00 96.19 88 PRO A O 1
ATOM 677 N N . SER A 1 89 ? -1.662 8.826 -0.872 1.00 95.38 89 SER A N 1
ATOM 678 C CA . SER A 1 89 ? -2.778 9.668 -0.425 1.00 95.38 89 SER A CA 1
ATOM 679 C C . SER A 1 89 ? -4.027 9.496 -1.298 1.00 95.38 89 SER A C 1
ATOM 681 O O . SER A 1 89 ? -5.145 9.465 -0.783 1.00 95.38 89 SER A O 1
ATOM 683 N N . HIS A 1 90 ? -3.853 9.313 -2.609 1.00 97.19 90 HIS A N 1
ATOM 684 C CA . HIS A 1 90 ? -4.944 9.110 -3.557 1.00 97.19 90 HIS A CA 1
ATOM 685 C C . HIS A 1 90 ? -5.561 7.719 -3.393 1.00 97.19 90 HIS A C 1
ATOM 687 O O . HIS A 1 90 ? -6.786 7.596 -3.345 1.00 97.19 90 HIS A O 1
ATOM 693 N N . GLY A 1 91 ? -4.725 6.689 -3.228 1.00 97.44 91 GLY A N 1
ATOM 694 C CA . GLY A 1 91 ? -5.175 5.329 -2.929 1.00 97.44 91 GLY A CA 1
ATOM 695 C C . GLY A 1 91 ? -5.978 5.256 -1.629 1.00 97.44 91 GLY A C 1
ATOM 696 O O . GLY A 1 91 ? -7.049 4.654 -1.603 1.00 97.44 91 GLY A O 1
ATOM 697 N N . MET A 1 92 ? -5.521 5.943 -0.577 1.00 96.19 92 MET A N 1
ATOM 698 C CA . MET A 1 92 ? -6.227 6.038 0.708 1.00 96.19 92 MET A CA 1
ATOM 699 C C . MET A 1 92 ? -7.587 6.733 0.569 1.00 96.19 92 MET A C 1
ATOM 701 O O . MET A 1 92 ? -8.599 6.222 1.049 1.00 96.19 92 MET A O 1
ATOM 705 N N . ARG A 1 93 ? -7.643 7.874 -0.135 1.00 96.31 93 ARG A N 1
ATOM 706 C CA . ARG A 1 93 ? -8.905 8.590 -0.399 1.00 96.31 93 ARG A CA 1
ATOM 707 C C . ARG A 1 93 ? -9.888 7.729 -1.194 1.00 96.31 93 ARG A C 1
ATOM 709 O O . ARG A 1 93 ? -11.081 7.727 -0.889 1.00 96.31 93 ARG A O 1
ATOM 716 N N . LEU A 1 94 ? -9.403 6.988 -2.192 1.00 97.56 94 LEU A N 1
ATOM 717 C CA . LEU A 1 94 ? -10.230 6.075 -2.979 1.00 97.56 94 LEU A CA 1
ATOM 718 C C . LEU A 1 94 ? -10.738 4.901 -2.132 1.00 97.56 94 LEU A C 1
ATOM 720 O O . LEU A 1 94 ? -11.922 4.576 -2.207 1.00 97.56 94 LEU A O 1
ATOM 724 N N . ALA A 1 95 ? -9.882 4.307 -1.297 1.00 97.12 95 ALA A N 1
ATOM 725 C CA . ALA A 1 95 ? -10.265 3.224 -0.397 1.00 97.12 95 ALA A CA 1
ATOM 726 C C . ALA A 1 95 ? -11.392 3.649 0.555 1.00 97.12 95 ALA A C 1
ATOM 728 O O . ALA A 1 95 ? -12.415 2.969 0.632 1.00 97.12 95 ALA A O 1
ATOM 729 N N . ALA A 1 96 ? -11.255 4.818 1.187 1.00 96.44 96 ALA A N 1
ATOM 730 C CA . ALA A 1 96 ? -12.289 5.387 2.050 1.00 96.44 96 ALA A CA 1
ATOM 731 C C . ALA A 1 96 ? -13.589 5.672 1.279 1.00 96.44 96 ALA A C 1
ATOM 733 O O . ALA A 1 96 ? -14.683 5.349 1.738 1.00 96.44 96 ALA A O 1
ATOM 734 N N . LYS A 1 97 ? -13.490 6.226 0.060 1.00 97.44 97 LYS A N 1
ATOM 735 C CA . LYS A 1 97 ? -14.661 6.511 -0.785 1.00 97.44 97 LYS A CA 1
ATOM 736 C C . LYS A 1 97 ? -15.443 5.250 -1.166 1.00 97.44 97 LYS A C 1
ATOM 738 O O . LYS A 1 97 ? -16.663 5.325 -1.307 1.00 97.44 97 LYS A O 1
ATOM 743 N N . LEU A 1 98 ? -14.748 4.132 -1.362 1.00 96.81 98 LEU A N 1
ATOM 744 C CA . LEU A 1 98 ? -15.331 2.843 -1.737 1.00 96.81 98 LEU A CA 1
ATOM 745 C C . LEU A 1 98 ? -15.711 1.971 -0.528 1.00 96.81 98 LEU A C 1
ATOM 747 O O . LEU A 1 98 ? -16.297 0.910 -0.724 1.00 96.81 98 LEU A O 1
ATOM 751 N N . GLY A 1 99 ? -15.395 2.396 0.701 1.00 95.06 99 GLY A N 1
ATOM 752 C CA . GLY A 1 99 ? -15.642 1.616 1.918 1.00 95.06 99 GLY A CA 1
ATOM 753 C C . GLY A 1 99 ? -14.766 0.365 2.034 1.00 95.06 99 GLY A C 1
ATOM 754 O O . GLY A 1 99 ? -15.204 -0.645 2.579 1.00 95.06 99 GLY A O 1
ATOM 755 N N . VAL A 1 100 ? -13.551 0.410 1.480 1.00 94.62 100 VAL A N 1
ATOM 756 C CA . VAL A 1 100 ? -12.552 -0.678 1.519 1.00 94.62 100 VAL A CA 1
ATOM 757 C C . VAL A 1 100 ? -11.312 -0.285 2.332 1.00 94.62 100 VAL A C 1
ATOM 759 O O . VAL A 1 100 ? -10.225 -0.822 2.143 1.00 94.62 100 VAL A O 1
ATOM 762 N N . ASP A 1 101 ? -11.469 0.680 3.232 1.00 89.69 101 ASP A N 1
ATOM 763 C CA . ASP A 1 101 ? -10.479 1.160 4.199 1.00 89.69 101 ASP A CA 1
ATOM 764 C C . ASP A 1 101 ? -10.484 0.367 5.518 1.00 89.69 101 ASP A C 1
ATOM 766 O O . ASP A 1 101 ? -9.585 0.530 6.339 1.00 89.69 101 ASP A O 1
ATOM 770 N N . ARG A 1 102 ? -11.463 -0.527 5.707 1.00 89.94 102 ARG A N 1
ATOM 771 C CA . ARG A 1 102 ? -11.541 -1.445 6.850 1.00 89.94 102 ARG A CA 1
ATOM 772 C C . ARG A 1 102 ? -11.179 -2.869 6.454 1.00 89.94 102 ARG A C 1
ATOM 774 O O . ARG A 1 102 ? -11.644 -3.388 5.438 1.00 89.94 102 ARG A O 1
ATOM 781 N N . LEU A 1 103 ? -10.386 -3.524 7.298 1.00 91.25 103 LEU A N 1
ATOM 782 C CA . LEU A 1 103 ? -9.951 -4.894 7.063 1.00 91.25 103 LEU A CA 1
ATOM 783 C C . LEU A 1 103 ? -11.059 -5.903 7.382 1.00 91.25 103 LEU A C 1
ATOM 785 O O . LEU A 1 103 ? -11.499 -6.019 8.524 1.00 91.25 103 LEU A O 1
ATOM 789 N N . HIS A 1 104 ? -11.408 -6.724 6.394 1.00 86.19 104 HIS A N 1
ATOM 790 C CA . HIS A 1 104 ? -12.101 -7.995 6.592 1.00 86.19 104 HIS A CA 1
ATOM 791 C C . HIS A 1 104 ? -11.136 -9.143 6.296 1.00 86.19 104 HIS A C 1
ATOM 793 O O . HIS A 1 104 ? -11.029 -9.570 5.147 1.00 86.19 104 HIS A O 1
ATOM 799 N N . SER A 1 105 ? -10.404 -9.607 7.316 1.00 91.38 105 SER A N 1
ATOM 800 C CA . SER A 1 105 ? -9.384 -10.642 7.123 1.00 91.38 105 SER A CA 1
ATOM 801 C C . SER A 1 105 ? -9.876 -12.046 7.433 1.00 91.38 105 SER A C 1
ATOM 803 O O . SER A 1 105 ? -10.609 -12.274 8.395 1.00 91.38 105 SER A O 1
ATOM 805 N N . ASN A 1 106 ? -9.406 -13.005 6.641 1.00 93.50 106 ASN A N 1
ATOM 806 C CA . ASN A 1 106 ? -9.459 -14.430 6.968 1.00 93.50 106 ASN A CA 1
ATOM 807 C C . ASN A 1 106 ? -8.137 -14.941 7.578 1.00 93.50 106 ASN A C 1
ATOM 809 O O . ASN A 1 106 ? -7.979 -16.149 7.754 1.00 93.50 106 ASN A O 1
ATOM 813 N N . PHE A 1 107 ? -7.193 -14.036 7.869 1.00 96.06 107 PHE A N 1
ATOM 814 C CA . PHE A 1 107 ? -5.849 -14.321 8.380 1.00 96.06 107 PHE A CA 1
ATOM 815 C C . PHE A 1 107 ? -5.041 -15.286 7.499 1.00 96.06 107 PHE A C 1
ATOM 817 O O . PHE A 1 107 ? -4.154 -15.998 7.978 1.00 96.06 107 PHE A O 1
ATOM 824 N N . ALA A 1 108 ? -5.342 -15.328 6.198 1.00 94.69 108 ALA A N 1
ATOM 825 C CA . ALA A 1 108 ? -4.640 -16.165 5.241 1.00 94.69 108 ALA A CA 1
ATOM 826 C C . ALA A 1 108 ? -3.611 -15.357 4.446 1.00 94.69 108 ALA A C 1
ATOM 828 O O . ALA A 1 108 ? -3.819 -14.201 4.078 1.00 94.69 108 ALA A O 1
ATOM 829 N N . SER A 1 109 ? -2.487 -16.000 4.140 1.00 93.25 109 SER A N 1
ATOM 830 C CA . SER A 1 109 ? -1.510 -15.504 3.175 1.00 93.25 109 SER A CA 1
ATOM 831 C C . SER A 1 109 ? -0.760 -16.670 2.542 1.00 93.25 109 SER A C 1
ATOM 833 O O . SER A 1 109 ? -0.587 -17.726 3.154 1.00 93.25 109 SER A O 1
ATOM 835 N N . GLN A 1 110 ? -0.271 -16.474 1.321 1.00 91.25 110 GLN A N 1
ATOM 836 C CA . GLN A 1 110 ? 0.586 -17.431 0.633 1.00 91.25 110 GLN A CA 1
ATOM 837 C C . GLN A 1 110 ? 1.984 -16.829 0.508 1.00 91.25 110 GLN A C 1
ATOM 839 O O . GLN A 1 110 ? 2.181 -15.818 -0.158 1.00 91.25 110 GLN A O 1
ATOM 844 N N . PHE A 1 111 ? 2.959 -17.409 1.211 1.00 87.62 111 PHE A N 1
ATOM 845 C CA . PHE A 1 111 ? 4.323 -16.867 1.301 1.00 87.62 111 PHE A CA 1
ATOM 846 C C . PHE A 1 111 ? 4.390 -15.386 1.723 1.00 87.62 111 PHE A C 1
ATOM 848 O O . PHE A 1 111 ? 5.333 -14.685 1.384 1.00 87.62 111 PHE A O 1
ATOM 855 N N . GLY A 1 112 ? 3.427 -14.931 2.536 1.00 87.56 112 GLY A N 1
ATOM 856 C CA . GLY A 1 112 ? 3.357 -13.550 3.026 1.00 87.56 112 GLY A CA 1
ATOM 857 C C . GLY A 1 112 ? 2.585 -12.594 2.114 1.00 87.56 112 GLY A C 1
ATOM 858 O O . GLY A 1 112 ? 2.370 -11.447 2.493 1.00 87.56 112 GLY A O 1
ATOM 859 N N . ARG A 1 113 ? 2.106 -13.076 0.960 1.00 88.94 113 ARG A N 1
ATOM 860 C CA . ARG A 1 113 ? 1.225 -12.338 0.049 1.00 88.94 113 ARG A CA 1
ATOM 861 C C . ARG A 1 113 ? -0.237 -12.596 0.395 1.00 88.94 113 ARG A C 1
ATOM 863 O O . ARG A 1 113 ? -0.636 -13.746 0.588 1.00 88.94 113 ARG A O 1
ATOM 870 N N . THR A 1 114 ? -1.025 -11.535 0.437 1.00 93.56 114 THR A N 1
ATOM 871 C CA . THR A 1 114 ? -2.480 -11.574 0.611 1.00 93.56 114 THR A CA 1
ATOM 872 C C . THR A 1 114 ? -3.174 -11.334 -0.737 1.00 93.56 114 THR A C 1
ATOM 874 O O . THR A 1 114 ? -2.523 -10.929 -1.701 1.00 93.56 114 THR A O 1
ATOM 877 N N . THR A 1 115 ? -4.475 -11.620 -0.844 1.00 87.94 115 THR A N 1
ATOM 878 C CA . THR A 1 115 ? -5.221 -11.513 -2.120 1.00 87.94 115 THR A CA 1
ATOM 879 C C . THR A 1 115 ? -6.461 -10.618 -2.063 1.00 87.94 115 THR A C 1
ATOM 881 O O . THR A 1 115 ? -6.927 -10.169 -3.107 1.00 87.94 115 THR A O 1
ATOM 884 N N . GLY A 1 116 ? -7.019 -10.341 -0.879 1.00 92.25 116 GLY A N 1
ATOM 885 C CA . GLY A 1 116 ? -8.215 -9.503 -0.739 1.00 92.25 116 GLY A CA 1
ATOM 886 C C . GLY A 1 116 ? -7.909 -8.018 -0.936 1.00 92.25 116 GLY A C 1
ATOM 887 O O . GLY A 1 116 ? -6.877 -7.543 -0.482 1.00 92.25 116 GLY A O 1
ATOM 888 N N . ILE A 1 117 ? -8.809 -7.250 -1.556 1.00 95.38 117 ILE A N 1
ATOM 889 C CA . ILE A 1 117 ? -8.592 -5.810 -1.813 1.00 95.38 117 ILE A CA 1
ATOM 890 C C . ILE A 1 117 ? -8.278 -5.010 -0.535 1.00 95.38 117 ILE A C 1
ATOM 892 O O . ILE A 1 117 ? -7.433 -4.117 -0.549 1.00 95.38 117 ILE A O 1
ATOM 896 N N . THR A 1 118 ? -8.919 -5.381 0.576 1.00 96.50 118 THR A N 1
ATOM 897 C CA . THR A 1 118 ? -8.723 -4.787 1.902 1.00 96.50 118 THR A CA 1
ATOM 898 C C . THR A 1 118 ? -7.564 -5.411 2.669 1.00 96.50 118 THR A C 1
ATOM 900 O O . THR A 1 118 ? -7.198 -4.883 3.710 1.00 96.50 118 THR A O 1
ATOM 903 N N . GLU A 1 119 ? -7.007 -6.540 2.229 1.00 97.00 119 GLU A N 1
ATOM 904 C CA . GLU A 1 119 ? -5.950 -7.227 2.974 1.00 97.00 119 GLU A CA 1
ATOM 905 C C . GLU A 1 119 ? -4.654 -6.405 3.005 1.00 97.00 119 GLU A C 1
ATOM 907 O O . GLU A 1 119 ? -4.360 -5.701 2.031 1.00 97.00 119 GLU A O 1
ATOM 912 N N . PRO A 1 120 ? -3.858 -6.498 4.088 1.00 96.81 120 PRO A N 1
ATOM 913 C CA . PRO A 1 120 ? -2.607 -5.766 4.203 1.00 96.81 120 PRO A CA 1
ATOM 914 C C . PRO A 1 120 ? -1.613 -6.140 3.105 1.00 96.81 120 PRO A C 1
ATOM 916 O O . PRO A 1 120 ? -1.503 -7.306 2.713 1.00 96.81 120 PRO A O 1
ATOM 919 N N . HIS A 1 121 ? -0.844 -5.148 2.663 1.00 96.06 121 HIS A N 1
ATOM 920 C CA . HIS A 1 121 ? 0.191 -5.301 1.649 1.00 96.06 121 HIS A CA 1
ATOM 921 C C . HIS A 1 121 ? 1.533 -4.750 2.155 1.00 96.06 121 HIS A C 1
ATOM 923 O O . HIS A 1 121 ? 1.586 -3.725 2.830 1.00 96.06 121 HIS A O 1
ATOM 929 N N . GLU A 1 122 ? 2.639 -5.409 1.799 1.00 93.06 122 GLU A N 1
ATOM 930 C CA . GLU A 1 122 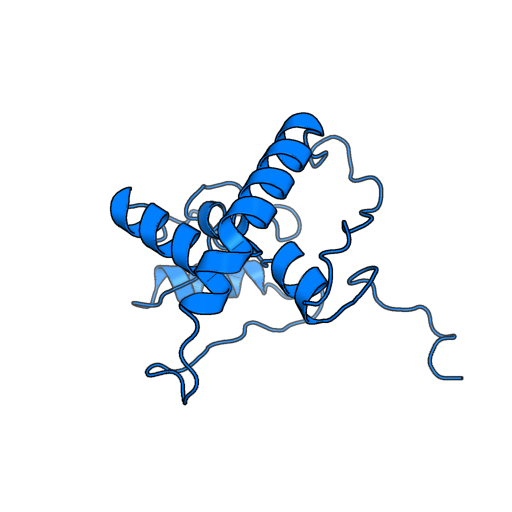? 4.003 -5.044 2.240 1.00 93.06 122 GLU A CA 1
ATOM 931 C C . GLU A 1 122 ? 4.536 -3.734 1.632 1.00 93.06 122 GLU A C 1
ATOM 933 O O . GLU A 1 122 ? 5.545 -3.186 2.066 1.00 93.06 122 GLU A O 1
ATOM 938 N N . PHE A 1 123 ? 3.842 -3.237 0.611 1.00 94.06 123 PHE A N 1
ATOM 939 C CA . PHE A 1 123 ? 4.104 -1.972 -0.072 1.00 94.06 123 PHE A CA 1
ATOM 940 C C . PHE A 1 123 ? 5.465 -1.889 -0.788 1.00 94.06 123 PHE A C 1
ATOM 942 O O . PHE A 1 123 ? 6.107 -0.844 -0.860 1.00 94.06 123 PHE A O 1
ATOM 949 N N . GLY A 1 124 ? 5.894 -3.005 -1.385 1.00 90.50 124 GLY A N 1
ATOM 950 C CA . GLY A 1 124 ? 7.227 -3.145 -1.976 1.00 90.50 124 GLY A CA 1
ATOM 951 C C . GLY A 1 124 ? 7.598 -2.123 -3.061 1.00 90.50 124 GLY A C 1
ATOM 952 O O . GLY A 1 124 ? 8.755 -1.720 -3.114 1.00 90.50 124 GLY A O 1
ATOM 953 N N . TYR A 1 125 ? 6.666 -1.679 -3.916 1.00 91.81 125 TYR A N 1
ATOM 954 C CA . TYR A 1 125 ? 6.960 -0.651 -4.931 1.00 91.81 125 TYR A CA 1
ATOM 955 C C . TYR A 1 125 ? 7.308 0.709 -4.315 1.00 91.81 125 TYR A C 1
ATOM 957 O O . TYR A 1 125 ? 8.237 1.370 -4.775 1.00 91.81 125 TYR A O 1
ATOM 965 N N . PHE A 1 126 ? 6.606 1.095 -3.248 1.00 93.62 126 PHE A N 1
ATOM 966 C CA . PHE A 1 126 ? 6.853 2.345 -2.535 1.00 93.62 126 PHE A CA 1
ATOM 967 C C . PHE A 1 126 ? 8.239 2.337 -1.894 1.00 93.62 126 PHE A C 1
ATOM 969 O O . PHE A 1 126 ? 9.023 3.261 -2.110 1.00 93.62 126 PHE A O 1
ATOM 976 N N . TRP A 1 127 ? 8.574 1.265 -1.170 1.00 90.19 127 TRP A N 1
ATOM 977 C CA . TRP A 1 127 ? 9.885 1.138 -0.532 1.00 90.19 127 TRP A CA 1
ATOM 978 C C . TRP A 1 127 ? 11.020 1.078 -1.549 1.00 90.19 127 TRP A C 1
ATOM 980 O O . TRP A 1 127 ? 12.047 1.716 -1.351 1.00 90.19 127 TRP A O 1
ATOM 990 N N . ASN A 1 128 ? 10.828 0.359 -2.656 1.00 88.25 128 ASN A N 1
ATOM 991 C CA . ASN A 1 128 ? 11.809 0.287 -3.733 1.00 88.25 128 ASN A CA 1
ATOM 992 C C . ASN A 1 128 ? 12.135 1.677 -4.301 1.00 88.25 128 ASN A C 1
ATOM 994 O O . ASN A 1 128 ? 13.307 2.030 -4.407 1.00 88.25 128 ASN A O 1
ATOM 998 N N . HIS A 1 129 ? 11.102 2.478 -4.581 1.00 89.69 129 HIS A N 1
ATOM 999 C CA . HIS A 1 129 ? 11.268 3.832 -5.101 1.00 89.69 129 HIS A CA 1
ATOM 1000 C C . HIS A 1 129 ? 12.003 4.758 -4.121 1.00 89.69 129 HIS A C 1
ATOM 1002 O O . HIS A 1 129 ? 12.956 5.426 -4.514 1.00 89.69 129 HIS A O 1
ATOM 1008 N N . HIS A 1 130 ? 11.586 4.787 -2.852 1.00 87.94 130 HIS A N 1
ATOM 1009 C CA . HIS A 1 130 ? 12.112 5.749 -1.876 1.00 87.94 130 HIS A CA 1
ATOM 1010 C C . HIS A 1 130 ? 13.477 5.358 -1.305 1.00 87.94 130 HIS A C 1
ATOM 1012 O O . HIS A 1 130 ? 14.272 6.230 -0.966 1.00 87.94 130 HIS A O 1
ATOM 1018 N N . LEU A 1 131 ? 13.756 4.059 -1.186 1.00 86.56 131 LEU A N 1
ATOM 1019 C CA . LEU A 1 131 ? 15.016 3.567 -0.629 1.00 86.56 131 LEU A CA 1
ATOM 1020 C C . LEU A 1 131 ? 16.073 3.283 -1.707 1.00 86.56 131 LEU A C 1
ATOM 1022 O O . LEU A 1 131 ? 17.232 3.054 -1.373 1.00 86.56 131 LEU A O 1
ATOM 1026 N N . GLY A 1 132 ? 15.692 3.277 -2.990 1.00 79.50 132 GLY A N 1
ATOM 1027 C CA . GLY A 1 132 ? 16.619 3.078 -4.107 1.00 79.50 132 GLY A CA 1
ATOM 1028 C C . GLY A 1 132 ? 17.243 1.680 -4.167 1.00 79.50 132 GLY A C 1
ATOM 1029 O O . GLY A 1 132 ? 18.317 1.505 -4.742 1.00 79.50 132 GLY A O 1
ATOM 1030 N N . TYR A 1 133 ? 16.608 0.672 -3.563 1.00 68.56 133 TYR A N 1
ATOM 1031 C CA . TYR A 1 133 ? 17.108 -0.701 -3.611 1.00 68.56 133 TYR A CA 1
ATOM 1032 C C . TYR A 1 133 ? 16.749 -1.351 -4.953 1.00 68.56 133 TYR A C 1
ATOM 1034 O O . TYR A 1 133 ? 15.566 -1.500 -5.232 1.00 68.56 133 TYR A O 1
ATOM 1042 N N . PRO A 1 134 ? 17.712 -1.788 -5.786 1.00 56.06 134 PRO A N 1
ATOM 1043 C CA . PRO A 1 134 ? 17.405 -2.421 -7.073 1.00 56.06 134 PRO A CA 1
ATOM 1044 C C . PRO A 1 134 ? 16.692 -3.770 -6.895 1.00 56.06 134 PRO A C 1
ATOM 1046 O O . PRO A 1 134 ? 15.820 -4.120 -7.687 1.00 56.06 134 PRO A O 1
ATOM 1049 N N . ASP A 1 135 ? 17.001 -4.484 -5.811 1.00 60.12 135 ASP A N 1
ATOM 1050 C CA . ASP A 1 135 ? 16.195 -5.569 -5.275 1.00 60.12 135 ASP A CA 1
ATOM 1051 C C . ASP A 1 135 ? 16.160 -5.487 -3.739 1.00 60.12 135 ASP A C 1
ATOM 1053 O O . ASP A 1 135 ? 17.086 -4.994 -3.100 1.00 60.12 135 ASP A O 1
ATOM 1057 N N . LEU A 1 136 ? 15.057 -5.924 -3.126 1.00 61.66 136 LEU A N 1
ATOM 1058 C CA . LEU A 1 136 ? 14.946 -6.049 -1.664 1.00 61.66 136 LEU A CA 1
ATOM 1059 C C . LEU A 1 136 ? 15.533 -7.390 -1.189 1.00 61.66 136 LEU A C 1
ATOM 1061 O O . LEU A 1 136 ? 15.026 -7.994 -0.243 1.00 61.66 136 LEU A O 1
ATOM 1065 N N . ARG A 1 137 ? 16.542 -7.918 -1.896 1.00 59.97 137 ARG A N 1
ATOM 1066 C CA . ARG A 1 137 ? 17.177 -9.179 -1.520 1.00 59.97 137 ARG A CA 1
ATOM 1067 C C . ARG A 1 137 ? 18.249 -8.940 -0.476 1.00 59.97 137 ARG A C 1
ATOM 1069 O O . ARG A 1 137 ? 18.911 -7.905 -0.444 1.00 59.97 137 ARG A O 1
ATOM 1076 N N . GLU A 1 138 ? 18.464 -9.968 0.331 1.00 54.09 138 GLU A N 1
ATOM 1077 C CA . GLU A 1 138 ? 19.707 -10.106 1.068 1.00 54.09 138 GLU A CA 1
ATOM 1078 C C . GLU A 1 138 ? 20.863 -10.128 0.060 1.00 54.09 138 GLU A C 1
ATOM 1080 O O . GLU A 1 138 ? 20.925 -10.974 -0.838 1.00 54.09 138 GLU A O 1
ATOM 1085 N N . ARG A 1 139 ? 21.750 -9.139 0.167 1.00 53.44 139 ARG A N 1
ATOM 1086 C CA . ARG A 1 139 ? 22.981 -9.100 -0.615 1.00 53.44 139 ARG A CA 1
ATOM 1087 C C . ARG A 1 139 ? 23.865 -10.243 -0.121 1.00 53.44 139 ARG A C 1
ATOM 1089 O O . ARG A 1 139 ? 24.031 -10.419 1.080 1.00 53.44 139 ARG A O 1
ATOM 1096 N N . GLY A 1 140 ? 24.408 -11.033 -1.047 1.00 50.06 140 GLY A N 1
ATOM 1097 C CA . GLY A 1 140 ? 25.308 -12.130 -0.692 1.00 50.06 140 GLY A CA 1
ATOM 1098 C C . GLY A 1 140 ? 26.536 -11.643 0.100 1.00 50.06 140 GLY A C 1
ATOM 1099 O O . GLY A 1 140 ? 26.861 -10.456 0.044 1.00 50.06 140 GLY A O 1
ATOM 1100 N N . PRO A 1 141 ? 27.263 -12.551 0.778 1.00 53.19 141 PRO A N 1
ATOM 1101 C CA . PRO A 1 141 ? 28.312 -12.246 1.768 1.00 53.19 141 PRO A CA 1
ATOM 1102 C C . PRO A 1 141 ? 29.553 -11.476 1.259 1.00 53.19 141 PRO A C 1
ATOM 1104 O O . PRO A 1 141 ? 30.531 -11.348 1.983 1.00 53.19 141 PRO A O 1
ATOM 1107 N N . GLY A 1 142 ? 29.548 -10.968 0.024 1.00 53.75 142 GLY A N 1
ATOM 1108 C CA . GLY A 1 142 ? 30.629 -10.171 -0.564 1.00 53.75 142 GLY A CA 1
ATOM 1109 C C . GLY A 1 142 ? 30.365 -8.663 -0.616 1.00 53.75 142 GLY A C 1
ATOM 1110 O O . GLY A 1 142 ? 31.078 -7.975 -1.336 1.00 53.75 142 GLY A O 1
ATOM 1111 N N . HIS A 1 143 ? 29.330 -8.152 0.061 1.00 52.31 143 HIS A N 1
ATOM 1112 C CA . HIS A 1 143 ? 28.954 -6.729 0.004 1.00 52.31 143 HIS A CA 1
ATOM 1113 C C . HIS A 1 143 ? 29.499 -5.878 1.165 1.00 52.31 143 HIS A C 1
ATOM 1115 O O . HIS A 1 143 ? 29.254 -4.676 1.186 1.00 52.31 143 HIS A O 1
ATOM 1121 N N . ASP A 1 144 ? 30.247 -6.489 2.088 1.00 46.28 144 ASP A N 1
ATOM 1122 C CA . ASP A 1 144 ? 30.914 -5.817 3.215 1.00 46.28 144 ASP A CA 1
ATOM 1123 C C . ASP A 1 144 ? 32.430 -5.631 2.970 1.00 46.28 144 ASP A C 1
ATOM 1125 O O . ASP A 1 144 ? 33.217 -5.614 3.917 1.00 46.28 144 ASP A O 1
ATOM 1129 N N . ALA A 1 145 ? 32.855 -5.540 1.703 1.00 39.97 145 ALA A N 1
ATOM 1130 C CA . ALA A 1 145 ? 34.248 -5.300 1.309 1.00 39.97 145 ALA A CA 1
ATOM 1131 C C . ALA A 1 145 ? 34.424 -3.933 0.639 1.00 39.97 145 ALA A C 1
ATOM 1133 O O . ALA A 1 145 ? 33.599 -3.600 -0.243 1.00 39.97 145 ALA A O 1
#

Sequence (145 aa):
MSGYQRRIDPPLAPVFAKDPESEDFLERLNLLLAPQAEAELIDGDPPHPILHVVGAPRSGTTLMYQVIASGLDVAYVNNLVAAFWLAPSHGMRLAAKLGVDRLHSNFASQFGRTTGITEPHEFGYFWNHHLGYPDLRERGPGHDA